Protein AF-A0A345ZSP2-F1 (afdb_monomer_lite)

Organism: NCBI:txid331696

Foldseek 3Di:
DDDDDDDPDPPPPPPPVPPPDDDPPPCPVQAALVNQLVVQLVVLVVDPDPVCSVVSNVVSVVQSVVCLVFQWGDPPPDIDHDHDND

Radius of gyration: 28.27 Å; chains: 1; bounding box: 27×84×54 Å

Sequence (86 aa):
MRMSGIRLTVLAAVTLLGALLGATTIHAAAMRCSGEEQTCIAVCNKVAIKANLSACITTCGQRSAVCKRTGCWDNGTQQYCGLQRN

Structure (mmCIF, N/C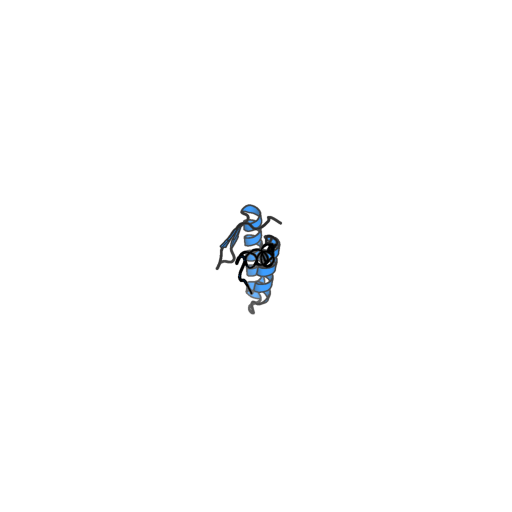A/C/O backbone):
data_AF-A0A345ZSP2-F1
#
_entry.id   AF-A0A345ZSP2-F1
#
loop_
_atom_site.group_PDB
_atom_site.id
_atom_site.type_symbol
_atom_site.label_atom_id
_atom_site.label_alt_id
_atom_site.label_comp_id
_atom_site.label_asym_id
_atom_site.label_entity_id
_atom_site.label_seq_id
_atom_site.pdbx_PDB_ins_code
_atom_site.Cartn_x
_atom_site.Cartn_y
_atom_site.Cartn_z
_atom_site.occupancy
_atom_site.B_iso_or_equiv
_atom_site.auth_seq_id
_atom_site.auth_comp_id
_atom_site.auth_asym_id
_atom_site.auth_atom_id
_atom_site.pdbx_PDB_model_num
ATOM 1 N N . MET A 1 1 ? 6.735 -72.494 -38.626 1.00 39.50 1 MET A N 1
ATOM 2 C CA . MET A 1 1 ? 8.054 -72.701 -37.981 1.00 39.50 1 MET A CA 1
ATOM 3 C C . MET A 1 1 ? 8.962 -71.520 -38.316 1.00 39.50 1 MET A C 1
ATOM 5 O O . MET A 1 1 ? 8.935 -71.101 -39.462 1.00 39.50 1 MET A O 1
ATOM 9 N N . ARG A 1 2 ? 9.752 -71.062 -37.324 1.00 42.03 2 ARG A N 1
ATOM 10 C CA . ARG A 1 2 ? 10.737 -69.945 -37.297 1.00 42.03 2 ARG A CA 1
ATOM 11 C C . ARG A 1 2 ? 10.134 -68.530 -37.227 1.00 42.03 2 ARG A C 1
ATOM 13 O O . ARG A 1 2 ? 9.586 -68.048 -38.201 1.00 42.03 2 ARG A O 1
ATOM 20 N N . MET A 1 3 ? 9.973 -67.946 -36.036 1.00 43.62 3 MET A N 1
ATOM 21 C CA . MET A 1 3 ? 10.955 -67.383 -35.074 1.00 43.62 3 MET A CA 1
ATOM 22 C C . MET A 1 3 ? 11.381 -65.940 -35.391 1.00 43.62 3 MET A C 1
ATOM 24 O O . MET A 1 3 ? 12.160 -65.699 -36.302 1.00 43.62 3 MET A O 1
ATOM 28 N N . SER A 1 4 ? 10.888 -65.037 -34.535 1.00 50.25 4 SER A N 1
ATOM 29 C CA . SER A 1 4 ? 11.584 -63.918 -33.888 1.00 50.25 4 SER A CA 1
ATOM 30 C C . SER A 1 4 ? 12.599 -63.117 -34.702 1.00 50.25 4 SER A C 1
ATOM 32 O O . SER A 1 4 ? 13.795 -63.391 -34.670 1.00 50.25 4 SER A O 1
ATOM 34 N N . GLY A 1 5 ? 12.116 -62.014 -35.272 1.00 45.25 5 GLY A N 1
ATOM 35 C CA . GLY A 1 5 ? 12.921 -60.864 -35.655 1.00 45.25 5 GLY A CA 1
ATOM 36 C C . GLY A 1 5 ? 12.512 -59.628 -34.851 1.00 45.25 5 GLY A C 1
ATOM 37 O O . GLY A 1 5 ? 11.586 -58.932 -35.235 1.00 45.25 5 GLY A O 1
ATOM 38 N N . ILE A 1 6 ? 13.244 -59.365 -33.761 1.00 47.12 6 ILE A N 1
ATOM 39 C CA . ILE A 1 6 ? 13.683 -58.009 -33.383 1.00 47.12 6 ILE A CA 1
ATOM 40 C C . ILE A 1 6 ? 12.539 -57.069 -32.912 1.00 47.12 6 ILE A C 1
ATOM 42 O O . ILE A 1 6 ? 12.002 -56.269 -33.662 1.00 47.12 6 ILE A O 1
ATOM 46 N N . ARG A 1 7 ? 12.054 -57.123 -31.663 1.00 51.03 7 ARG A N 1
ATOM 47 C CA . ARG A 1 7 ? 12.593 -56.362 -30.504 1.00 51.03 7 ARG A CA 1
ATOM 48 C C . ARG A 1 7 ? 13.054 -54.905 -30.778 1.00 51.03 7 ARG A C 1
ATOM 50 O O . ARG A 1 7 ? 13.893 -54.418 -30.036 1.00 51.03 7 ARG A O 1
ATOM 57 N N . LEU A 1 8 ? 12.527 -54.182 -31.772 1.00 50.75 8 LEU A N 1
ATOM 58 C CA . LEU A 1 8 ? 12.849 -52.753 -31.985 1.00 50.75 8 LEU A CA 1
ATOM 59 C C . LEU A 1 8 ? 11.684 -51.920 -32.547 1.00 50.75 8 LEU A C 1
ATOM 61 O O . LEU A 1 8 ? 11.841 -51.154 -33.484 1.00 50.75 8 LEU A O 1
ATOM 65 N N . THR A 1 9 ? 10.505 -51.997 -31.944 1.00 45.19 9 THR A N 1
ATOM 66 C CA . THR A 1 9 ? 9.453 -50.986 -32.191 1.00 45.19 9 THR A CA 1
ATOM 67 C C . THR A 1 9 ? 8.628 -50.697 -30.940 1.00 45.19 9 THR A C 1
ATOM 69 O O . THR A 1 9 ? 7.491 -50.260 -31.008 1.00 45.19 9 THR A O 1
ATOM 72 N N . VAL A 1 10 ? 9.219 -50.899 -29.759 1.00 49.50 10 VAL A N 1
ATOM 73 C CA . VAL A 1 10 ? 8.632 -50.483 -28.467 1.00 49.50 10 VAL A CA 1
ATOM 74 C C . VAL A 1 10 ? 9.211 -49.127 -28.005 1.00 49.50 10 VAL A C 1
ATOM 76 O O . VAL A 1 10 ? 8.900 -48.640 -26.929 1.00 49.50 10 VAL A O 1
ATOM 79 N N . LEU A 1 11 ? 10.032 -48.469 -28.834 1.00 50.31 11 LEU A N 1
ATOM 80 C CA . LEU A 1 11 ? 10.801 -47.263 -28.475 1.00 50.31 11 LEU A CA 1
ATOM 81 C C . LEU A 1 11 ? 10.437 -45.993 -29.266 1.00 50.31 11 LEU A C 1
ATOM 83 O O . LEU A 1 11 ? 11.148 -45.001 -29.165 1.00 50.31 11 LEU A O 1
ATOM 87 N N . ALA A 1 12 ? 9.342 -45.985 -30.032 1.00 50.03 12 ALA A N 1
ATOM 88 C CA . ALA A 1 12 ? 9.007 -44.855 -30.914 1.00 50.03 12 ALA A CA 1
ATOM 89 C C . ALA A 1 12 ? 7.589 -44.283 -30.730 1.00 50.03 12 ALA A C 1
ATOM 91 O O . ALA A 1 12 ? 7.074 -43.625 -31.626 1.00 50.03 12 ALA A O 1
ATOM 92 N N . ALA A 1 13 ? 6.948 -44.511 -29.581 1.00 46.62 13 ALA A N 1
ATOM 93 C CA . ALA A 1 13 ? 5.636 -43.919 -29.283 1.00 46.62 13 ALA A CA 1
ATOM 94 C C . ALA A 1 13 ? 5.540 -43.319 -27.867 1.00 46.62 13 ALA A C 1
ATOM 96 O O . ALA A 1 13 ? 4.448 -43.135 -27.342 1.00 46.62 13 ALA A O 1
ATOM 97 N N . VAL A 1 14 ? 6.680 -43.002 -27.240 1.00 50.66 14 VAL A N 1
ATOM 98 C CA . VAL A 1 14 ? 6.753 -42.345 -25.914 1.00 50.66 14 VAL A CA 1
ATOM 99 C C . VAL A 1 14 ? 7.050 -40.837 -26.039 1.00 50.66 14 VAL A C 1
ATOM 101 O O . VAL A 1 14 ? 7.326 -40.161 -25.058 1.00 50.66 14 VAL A O 1
ATOM 104 N N . THR A 1 15 ? 6.970 -40.248 -27.235 1.00 53.34 15 THR A N 1
ATOM 105 C CA . THR A 1 15 ? 7.320 -38.828 -27.461 1.00 53.34 15 THR A CA 1
ATOM 106 C C . THR A 1 15 ? 6.132 -37.863 -27.525 1.00 53.34 15 THR A C 1
ATOM 108 O O . THR A 1 15 ? 6.335 -36.681 -27.779 1.00 53.34 15 THR A O 1
ATOM 111 N N . LEU A 1 16 ? 4.900 -38.299 -27.236 1.00 51.09 16 LEU A N 1
ATOM 112 C CA . LEU A 1 16 ? 3.716 -37.415 -27.228 1.00 51.09 16 LEU A CA 1
ATOM 113 C C . LEU A 1 16 ? 3.230 -37.014 -25.820 1.00 51.09 16 LEU A C 1
ATOM 115 O O . LEU A 1 16 ? 2.134 -36.488 -25.672 1.00 51.09 16 LEU A O 1
ATOM 119 N N . LEU A 1 17 ? 4.058 -37.203 -24.787 1.00 54.00 17 LEU A N 1
ATOM 120 C CA . LEU A 1 17 ? 3.807 -36.745 -23.406 1.00 54.00 17 LEU A CA 1
ATOM 121 C C . LEU A 1 17 ? 4.625 -35.490 -23.026 1.00 54.00 17 LEU A C 1
ATOM 123 O O . LEU A 1 17 ? 4.778 -35.177 -21.850 1.00 54.00 17 LEU A O 1
ATOM 127 N N . GLY A 1 18 ? 5.170 -34.769 -24.013 1.00 50.75 18 GLY A N 1
ATOM 128 C CA . GLY A 1 18 ? 6.095 -33.645 -23.803 1.00 50.75 18 GLY A CA 1
ATOM 129 C C . GLY A 1 18 ? 5.498 -32.237 -23.893 1.00 50.75 18 GLY A C 1
ATOM 130 O O . GLY A 1 18 ? 6.244 -31.275 -23.771 1.00 50.75 18 GLY A O 1
ATOM 131 N N . ALA A 1 19 ? 4.189 -32.080 -24.107 1.00 53.06 19 ALA A N 1
ATOM 132 C CA . ALA A 1 19 ? 3.539 -30.761 -24.130 1.00 53.06 19 ALA A CA 1
ATOM 133 C C . ALA A 1 19 ? 2.822 -30.436 -22.806 1.00 53.06 19 ALA A C 1
ATOM 135 O O . ALA A 1 19 ? 1.867 -29.657 -22.778 1.00 53.06 19 ALA A O 1
ATOM 136 N N . LEU A 1 20 ? 3.265 -31.047 -21.699 1.00 51.88 20 LEU A N 1
ATOM 137 C CA . LEU A 1 20 ? 2.862 -30.607 -20.372 1.00 51.88 20 LEU A CA 1
ATOM 138 C C . LEU A 1 20 ? 3.434 -29.208 -20.108 1.00 51.88 20 LEU A C 1
ATOM 140 O O . LEU A 1 20 ? 4.644 -29.025 -20.044 1.00 51.88 20 LEU A O 1
ATOM 144 N N . LEU A 1 21 ? 2.517 -28.265 -19.896 1.00 57.03 21 LEU A N 1
ATOM 145 C CA . LEU A 1 21 ? 2.578 -27.266 -18.830 1.00 57.03 21 LEU A CA 1
ATOM 146 C C . LEU A 1 21 ? 3.928 -26.553 -18.647 1.00 57.03 21 LEU A C 1
ATOM 148 O O . LEU A 1 21 ? 4.767 -26.985 -17.863 1.00 57.03 21 LEU A O 1
ATOM 152 N N . GLY A 1 22 ? 4.097 -25.384 -19.262 1.00 51.53 22 GLY A N 1
ATOM 153 C CA . GLY A 1 22 ? 5.293 -24.587 -18.978 1.00 51.53 22 GLY A CA 1
ATOM 154 C C . GLY A 1 22 ? 5.211 -23.094 -19.237 1.00 51.53 22 GLY A C 1
ATOM 155 O O . GLY A 1 22 ? 6.245 -22.441 -19.218 1.00 51.53 22 GLY A O 1
ATOM 156 N N . ALA A 1 23 ? 4.033 -22.529 -19.492 1.00 54.31 23 ALA A N 1
ATOM 157 C CA . ALA A 1 23 ? 3.915 -21.083 -19.648 1.00 54.31 23 ALA A CA 1
ATOM 158 C C . ALA A 1 23 ? 2.532 -20.578 -19.236 1.00 54.31 23 ALA A C 1
ATOM 160 O O . ALA A 1 23 ? 1.890 -19.821 -19.959 1.00 54.31 23 ALA A O 1
ATOM 161 N N . THR A 1 24 ? 2.069 -20.923 -18.031 1.00 50.50 24 THR A N 1
ATOM 162 C CA . THR A 1 24 ? 1.262 -19.934 -17.312 1.00 50.50 24 THR A CA 1
ATOM 163 C C . THR A 1 24 ? 2.225 -18.816 -16.949 1.00 50.50 24 THR A C 1
ATOM 165 O O . THR A 1 24 ? 2.827 -18.815 -15.877 1.00 50.50 24 THR A O 1
ATOM 168 N N . THR A 1 25 ? 2.442 -17.887 -17.879 1.00 50.94 25 THR A N 1
ATOM 169 C CA . THR A 1 25 ? 2.938 -16.563 -17.533 1.00 50.94 25 THR A CA 1
ATOM 170 C C . THR A 1 25 ? 1.928 -16.017 -16.543 1.00 50.94 25 THR A C 1
ATOM 172 O O . THR A 1 25 ? 0.863 -15.533 -16.935 1.00 50.94 25 THR A O 1
ATOM 175 N N . ILE A 1 26 ? 2.225 -16.179 -15.255 1.00 49.97 26 ILE A N 1
ATOM 176 C CA . ILE A 1 26 ? 1.611 -15.408 -14.193 1.00 49.97 26 ILE A CA 1
ATOM 177 C C . ILE A 1 26 ? 2.039 -13.985 -14.529 1.00 49.97 26 ILE A C 1
ATOM 179 O O . ILE A 1 26 ? 3.084 -13.508 -14.098 1.00 49.97 26 ILE A O 1
ATOM 183 N N . HIS A 1 27 ? 1.261 -13.326 -15.386 1.00 45.56 27 HIS A N 1
ATOM 184 C CA . HIS A 1 27 ? 1.232 -11.884 -15.476 1.00 45.56 27 HIS A CA 1
ATOM 185 C C . HIS A 1 27 ? 0.652 -11.435 -14.139 1.00 45.56 27 HIS A C 1
ATOM 187 O O . HIS A 1 27 ? -0.512 -11.054 -14.039 1.00 45.56 27 HIS A O 1
ATOM 193 N N . ALA A 1 28 ? 1.455 -11.538 -13.079 1.00 48.06 28 ALA A N 1
ATOM 194 C CA . ALA A 1 28 ? 1.306 -10.676 -11.935 1.00 48.06 28 ALA A CA 1
ATOM 195 C C . ALA A 1 28 ? 1.507 -9.288 -12.532 1.00 48.06 28 ALA A C 1
ATOM 197 O O . ALA A 1 28 ? 2.638 -8.865 -12.771 1.00 48.06 28 ALA A O 1
ATOM 198 N N . 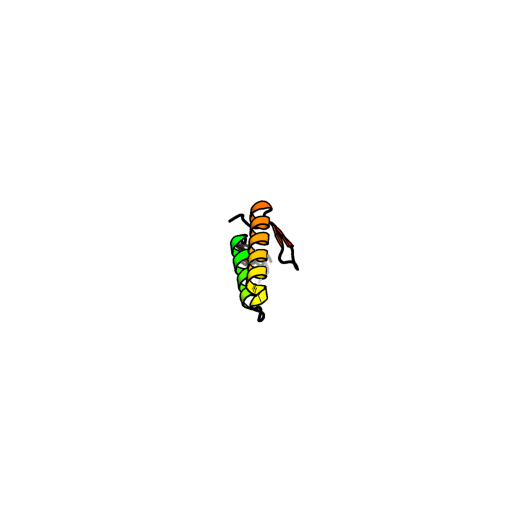ALA A 1 29 ? 0.403 -8.650 -12.929 1.00 55.62 29 ALA A N 1
ATOM 199 C CA . ALA A 1 29 ? 0.422 -7.266 -13.346 1.00 55.62 29 ALA A CA 1
ATOM 200 C C . ALA A 1 29 ? 1.200 -6.533 -12.257 1.00 55.62 29 ALA A C 1
ATOM 202 O O . ALA A 1 29 ? 0.832 -6.632 -11.085 1.00 55.62 29 ALA A O 1
ATOM 203 N N . ALA A 1 30 ? 2.331 -5.926 -12.623 1.00 58.00 30 ALA A N 1
ATOM 204 C CA . ALA A 1 30 ? 3.197 -5.280 -11.652 1.00 58.00 30 ALA A CA 1
ATOM 205 C C . ALA A 1 30 ? 2.332 -4.312 -10.840 1.00 58.00 30 ALA A C 1
ATOM 207 O O . ALA A 1 30 ? 1.772 -3.365 -11.403 1.00 58.00 30 ALA A O 1
ATOM 208 N N . MET A 1 31 ? 2.150 -4.602 -9.547 1.00 69.31 31 MET A N 1
ATOM 209 C CA . MET A 1 31 ? 1.302 -3.777 -8.699 1.00 69.31 31 MET A CA 1
ATOM 210 C C . MET A 1 31 ? 1.835 -2.345 -8.732 1.00 69.31 31 MET A C 1
ATOM 212 O O . MET A 1 31 ? 3.044 -2.094 -8.729 1.00 69.31 31 MET A O 1
ATOM 216 N N . ARG A 1 32 ? 0.913 -1.395 -8.853 1.00 88.75 32 ARG A N 1
ATOM 217 C CA . ARG A 1 32 ? 1.218 0.031 -8.947 1.00 88.75 32 ARG A CA 1
ATOM 218 C C . ARG A 1 32 ? 1.177 0.652 -7.565 1.00 88.75 32 ARG A C 1
ATOM 220 O O . ARG A 1 32 ? 0.321 0.287 -6.764 1.00 88.75 32 ARG A O 1
ATOM 227 N N . CYS A 1 33 ? 2.004 1.668 -7.326 1.00 90.88 33 CYS A N 1
ATOM 228 C CA . CYS A 1 33 ? 1.973 2.415 -6.062 1.00 90.88 33 CYS A CA 1
ATOM 229 C C . CYS A 1 33 ? 0.568 2.954 -5.719 1.00 90.88 33 CYS A C 1
ATOM 231 O O . CYS A 1 33 ? 0.183 2.985 -4.556 1.00 90.88 33 CYS A O 1
ATOM 233 N N . SER A 1 34 ? -0.231 3.328 -6.726 1.00 90.12 34 SER A N 1
ATOM 234 C CA . SER A 1 34 ? -1.623 3.755 -6.519 1.00 90.12 34 SER A CA 1
ATOM 235 C C . SER A 1 34 ? -2.579 2.630 -6.122 1.00 90.12 34 SER A C 1
ATOM 237 O O . SER A 1 34 ? -3.577 2.908 -5.468 1.00 90.12 34 SER A O 1
ATOM 239 N N . GLY A 1 35 ? -2.305 1.381 -6.509 1.00 92.00 35 GLY A N 1
ATOM 240 C CA . GLY A 1 35 ? -3.078 0.231 -6.031 1.00 92.00 35 GLY A CA 1
ATOM 241 C C . GLY A 1 35 ? -2.837 -0.003 -4.541 1.00 92.00 35 GLY A C 1
ATOM 242 O O . GLY A 1 35 ? -3.778 -0.188 -3.776 1.00 92.00 35 GLY A O 1
ATOM 243 N N . GLU A 1 36 ? -1.586 0.131 -4.108 1.00 92.62 36 GLU A N 1
ATOM 244 C CA . GLU A 1 36 ? -1.219 0.009 -2.697 1.00 92.62 36 GLU A CA 1
ATOM 245 C C . GLU A 1 36 ? -1.759 1.134 -1.817 1.00 92.62 36 GLU A C 1
ATOM 247 O O . GLU A 1 36 ? -2.207 0.889 -0.696 1.00 92.62 36 GLU A O 1
ATOM 252 N N . GLU A 1 37 ? -1.801 2.360 -2.338 1.00 93.19 37 GLU A N 1
ATOM 253 C CA . GLU A 1 37 ? -2.462 3.478 -1.666 1.00 93.19 37 GLU A CA 1
ATOM 254 C C . GLU A 1 37 ? -3.941 3.172 -1.387 1.00 93.19 37 GLU A C 1
ATOM 256 O O . GLU A 1 37 ? -4.409 3.365 -0.263 1.00 93.19 37 GLU A O 1
ATOM 261 N N . GLN A 1 38 ? -4.661 2.623 -2.371 1.00 92.62 38 GLN A N 1
ATOM 262 C CA . GLN A 1 38 ? -6.067 2.240 -2.215 1.00 92.62 38 GLN A CA 1
ATOM 263 C C . GLN A 1 38 ? -6.244 1.116 -1.193 1.00 92.62 38 GLN A C 1
ATOM 265 O O . GLN A 1 38 ? -7.117 1.210 -0.328 1.00 92.62 38 GLN A O 1
ATOM 270 N N . THR A 1 39 ? -5.394 0.086 -1.241 1.00 92.88 39 THR A N 1
ATOM 271 C CA . THR A 1 39 ? -5.392 -0.997 -0.246 1.00 92.88 39 THR A CA 1
ATOM 272 C C . THR A 1 39 ? -5.154 -0.447 1.162 1.00 92.88 39 THR A C 1
ATOM 274 O O . THR A 1 39 ? -5.872 -0.803 2.098 1.00 92.88 39 THR A O 1
ATOM 277 N N . CYS A 1 40 ? -4.205 0.476 1.317 1.00 92.44 40 CYS A N 1
ATOM 278 C CA . CYS A 1 40 ? -3.912 1.131 2.588 1.00 92.44 40 CYS A CA 1
ATOM 279 C C . CYS A 1 40 ? -5.119 1.931 3.112 1.00 92.44 40 CYS A C 1
ATOM 281 O O . CYS A 1 40 ? -5.529 1.754 4.261 1.00 92.44 40 CYS A O 1
ATOM 283 N N . ILE A 1 41 ? -5.761 2.735 2.259 1.00 93.06 41 ILE A N 1
ATOM 284 C CA . ILE A 1 41 ? -6.968 3.496 2.621 1.00 93.06 41 ILE A CA 1
ATOM 285 C C . ILE A 1 41 ? -8.125 2.554 2.990 1.00 93.06 41 ILE A C 1
ATOM 287 O O . ILE A 1 41 ? -8.852 2.807 3.953 1.00 93.06 41 ILE A O 1
ATOM 291 N N . ALA A 1 42 ? -8.290 1.436 2.279 1.00 93.44 42 ALA A N 1
ATOM 292 C CA . ALA A 1 42 ? -9.302 0.433 2.602 1.00 93.44 42 ALA A CA 1
ATOM 293 C C . ALA A 1 42 ? -9.086 -0.184 3.995 1.00 93.44 42 ALA A C 1
ATOM 295 O O . ALA A 1 42 ? -10.060 -0.474 4.688 1.00 93.44 42 ALA A O 1
ATOM 296 N N . VAL A 1 43 ? -7.833 -0.344 4.436 1.00 91.12 43 VAL A N 1
ATOM 297 C CA . VAL A 1 43 ? -7.511 -0.753 5.813 1.00 91.12 43 VAL A CA 1
ATOM 298 C C . VAL A 1 43 ? -7.853 0.357 6.807 1.00 91.12 43 VAL A C 1
ATOM 300 O O . VAL A 1 43 ? -8.482 0.067 7.824 1.00 91.12 43 VAL A O 1
ATOM 303 N N . CYS A 1 44 ? -7.539 1.620 6.503 1.00 90.56 44 CYS A N 1
ATOM 304 C CA . CYS A 1 44 ? -7.909 2.756 7.354 1.00 90.56 44 CYS A CA 1
ATOM 305 C C . CYS A 1 44 ? -9.422 2.831 7.607 1.00 90.56 44 CYS A C 1
ATOM 307 O O . CYS A 1 44 ? -9.852 3.074 8.732 1.00 90.56 44 CYS A O 1
ATOM 309 N N . ASN A 1 45 ? -10.237 2.548 6.588 1.00 87.94 45 ASN A N 1
ATOM 310 C CA . ASN A 1 45 ? -11.697 2.536 6.708 1.00 87.94 45 ASN A CA 1
ATOM 311 C C . ASN A 1 45 ? -12.242 1.412 7.607 1.00 87.94 45 ASN A C 1
ATOM 313 O O . ASN A 1 45 ? -13.387 1.489 8.048 1.00 87.94 45 ASN A O 1
ATOM 317 N N . LYS A 1 46 ? -11.441 0.379 7.902 1.00 87.06 46 LYS A N 1
ATOM 318 C CA . LYS A 1 46 ? -11.804 -0.693 8.844 1.00 87.06 46 LYS A CA 1
ATOM 319 C C . LYS A 1 46 ? -11.492 -0.331 10.300 1.00 87.06 46 LYS A C 1
ATOM 321 O O . LYS A 1 46 ? -11.890 -1.065 11.202 1.00 87.06 46 LYS A O 1
ATOM 326 N N . VAL A 1 47 ? -10.781 0.771 10.554 1.00 78.25 47 VAL A N 1
ATOM 327 C CA . VAL A 1 47 ? -10.419 1.203 11.909 1.00 78.25 47 VAL A CA 1
ATOM 328 C C . VAL A 1 47 ? -11.655 1.782 12.605 1.00 78.25 47 VAL A C 1
ATOM 330 O O . VAL A 1 47 ? -12.242 2.757 12.145 1.00 78.25 47 VAL A O 1
ATOM 333 N N . ALA A 1 48 ? -12.042 1.204 13.747 1.00 66.94 48 ALA A N 1
ATOM 334 C CA . ALA A 1 48 ? -13.232 1.618 14.503 1.00 66.94 48 ALA A CA 1
ATOM 335 C C . ALA A 1 48 ? -13.136 3.054 15.063 1.00 66.94 48 ALA A C 1
ATOM 337 O O . ALA A 1 48 ? -14.147 3.719 15.292 1.00 66.94 48 ALA A O 1
ATOM 338 N N . ILE A 1 49 ? -11.913 3.549 15.271 1.00 79.56 49 ILE A N 1
ATOM 339 C CA . ILE A 1 49 ? -11.641 4.867 15.847 1.00 79.56 49 ILE A CA 1
ATOM 340 C C . ILE A 1 49 ? -11.542 5.901 14.722 1.00 79.56 49 ILE A C 1
ATOM 342 O O . ILE A 1 49 ? -10.474 6.130 14.150 1.00 79.56 49 ILE A O 1
ATOM 346 N N . LYS A 1 50 ? -12.660 6.577 14.440 1.00 77.38 50 LYS A N 1
ATOM 347 C CA . LYS A 1 50 ? -12.739 7.606 13.387 1.00 77.38 50 LYS A CA 1
ATOM 348 C C . LYS A 1 50 ? -11.771 8.776 13.580 1.00 77.38 50 LYS A C 1
ATOM 350 O O . LYS A 1 50 ? -11.337 9.356 12.591 1.00 77.38 50 LYS A O 1
ATOM 355 N N . ALA A 1 51 ? -11.387 9.087 14.821 1.00 78.81 51 ALA A N 1
ATOM 356 C CA . ALA A 1 51 ? -10.404 10.135 15.114 1.00 78.81 51 ALA A CA 1
ATOM 357 C C . ALA A 1 51 ? -9.044 9.891 14.430 1.00 78.81 51 ALA A C 1
ATOM 359 O O . ALA A 1 51 ? -8.370 10.841 14.044 1.00 78.81 51 ALA A O 1
ATOM 360 N N . ASN A 1 52 ? -8.678 8.626 14.195 1.00 85.75 52 ASN A N 1
ATOM 361 C CA . ASN A 1 52 ? -7.406 8.259 13.570 1.00 85.75 52 ASN A CA 1
ATOM 362 C C . ASN A 1 52 ? -7.513 8.063 12.051 1.00 85.75 52 ASN A C 1
ATOM 364 O O . ASN A 1 52 ? -6.499 7.827 11.396 1.00 85.75 52 ASN A O 1
ATOM 368 N N . LEU A 1 53 ? -8.715 8.174 11.473 1.00 90.19 53 LEU A N 1
ATOM 369 C CA . LEU A 1 53 ? -8.941 7.933 10.048 1.00 90.19 53 LEU A CA 1
ATOM 370 C C . LEU A 1 53 ? -8.152 8.921 9.180 1.00 90.19 53 LEU A C 1
ATOM 372 O O . LEU A 1 53 ? -7.464 8.509 8.250 1.00 90.19 53 LEU A O 1
ATOM 376 N N . SER A 1 54 ? -8.203 10.213 9.522 1.00 90.31 54 SER A N 1
ATOM 377 C CA . SER A 1 54 ? -7.487 11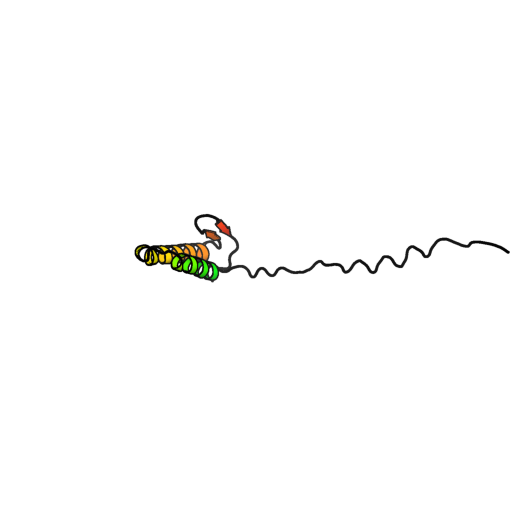.267 8.788 1.00 90.31 54 SER A CA 1
ATOM 378 C C . SER A 1 54 ? -5.968 11.059 8.820 1.00 90.31 54 SER A C 1
ATOM 380 O O . SER A 1 54 ? -5.303 11.100 7.782 1.00 90.31 54 SER A O 1
ATOM 382 N N . ALA A 1 55 ? -5.423 10.749 10.000 1.00 92.19 55 ALA A N 1
ATOM 383 C CA . ALA A 1 55 ? -4.004 10.446 10.159 1.00 92.19 55 ALA A CA 1
ATOM 384 C C . ALA A 1 55 ? -3.604 9.204 9.345 1.00 92.19 55 ALA A C 1
ATOM 386 O O . ALA A 1 55 ? -2.616 9.240 8.617 1.00 92.19 55 ALA A O 1
ATOM 387 N N . CYS A 1 56 ? -4.416 8.144 9.391 1.00 92.31 56 CYS A N 1
ATOM 388 C CA . CYS A 1 56 ? -4.174 6.911 8.645 1.00 92.31 56 CYS A CA 1
ATOM 389 C C . CYS A 1 56 ? -4.143 7.147 7.125 1.00 92.31 56 CYS A C 1
ATOM 391 O O . CYS A 1 56 ? -3.190 6.746 6.457 1.00 92.31 56 CYS A O 1
ATOM 393 N N . ILE A 1 57 ? -5.132 7.867 6.581 1.00 93.75 57 ILE A N 1
ATOM 394 C CA . ILE A 1 57 ? -5.182 8.209 5.150 1.00 93.75 57 ILE A CA 1
ATOM 395 C C . ILE A 1 57 ? -3.968 9.065 4.758 1.00 93.75 57 ILE A C 1
ATOM 397 O O . ILE A 1 57 ? -3.346 8.817 3.724 1.00 93.75 57 ILE A O 1
ATOM 401 N N . THR A 1 58 ? -3.579 10.021 5.607 1.00 94.50 58 THR A N 1
ATOM 402 C CA . THR A 1 58 ? -2.385 10.852 5.384 1.00 94.50 58 THR A CA 1
ATOM 403 C C . THR A 1 58 ? -1.120 9.995 5.296 1.00 94.50 58 THR A C 1
ATOM 405 O O . THR A 1 58 ? -0.311 10.176 4.384 1.00 94.50 58 THR A O 1
ATOM 408 N N . THR A 1 59 ? -0.961 9.012 6.186 1.00 94.75 59 THR A N 1
ATOM 409 C CA . THR A 1 59 ? 0.160 8.063 6.143 1.00 94.75 59 THR A CA 1
ATOM 410 C C . THR A 1 59 ? 0.156 7.226 4.861 1.00 94.75 59 THR A C 1
ATOM 412 O O . THR A 1 59 ? 1.217 7.028 4.266 1.00 94.75 59 THR A O 1
ATOM 415 N N . CYS A 1 60 ? -1.009 6.778 4.381 1.00 94.12 60 CYS A N 1
ATOM 416 C CA . CYS A 1 60 ? -1.113 6.068 3.102 1.00 94.12 60 CYS A CA 1
ATOM 417 C C . CYS A 1 60 ? -0.638 6.929 1.921 1.00 94.12 60 CYS A C 1
ATOM 419 O O . CYS A 1 60 ? 0.138 6.455 1.088 1.00 94.12 60 CYS A O 1
ATOM 421 N N . GLY A 1 61 ? -1.031 8.206 1.882 1.00 94.06 61 GLY A N 1
ATOM 422 C CA . GLY A 1 61 ? -0.576 9.147 0.855 1.00 94.06 61 GLY A CA 1
ATOM 423 C C . GLY A 1 61 ? 0.937 9.390 0.899 1.00 94.06 61 GLY A C 1
ATOM 424 O O . GLY A 1 61 ? 1.598 9.405 -0.140 1.00 94.06 61 GLY A O 1
ATOM 425 N N . GLN A 1 62 ? 1.524 9.501 2.095 1.00 95.38 62 GLN A N 1
ATOM 426 C CA . GLN A 1 62 ? 2.979 9.627 2.247 1.00 95.38 62 GLN A CA 1
ATOM 427 C C . GLN A 1 62 ? 3.721 8.386 1.736 1.00 95.38 62 GLN A C 1
ATOM 429 O O . GLN A 1 62 ? 4.694 8.516 0.989 1.00 95.38 62 GLN A O 1
ATOM 434 N N . ARG A 1 63 ? 3.241 7.186 2.081 1.00 94.38 63 ARG A N 1
ATOM 435 C CA . ARG A 1 63 ? 3.799 5.914 1.591 1.00 94.38 63 ARG A CA 1
ATOM 436 C C . ARG A 1 63 ? 3.727 5.816 0.071 1.00 94.38 63 ARG A C 1
ATOM 438 O O . ARG A 1 63 ? 4.710 5.449 -0.566 1.00 94.38 63 ARG A O 1
ATOM 445 N N . SER A 1 64 ? 2.620 6.254 -0.520 1.00 94.00 64 SER A N 1
ATOM 446 C CA . SER A 1 64 ? 2.463 6.347 -1.972 1.00 94.00 64 SER A CA 1
ATOM 447 C C . SER A 1 64 ? 3.436 7.325 -2.613 1.00 94.00 64 SER A C 1
ATOM 449 O O . SER A 1 64 ? 4.109 6.969 -3.579 1.00 94.00 64 SER A O 1
ATOM 451 N N . ALA A 1 65 ? 3.613 8.519 -2.047 1.00 93.88 65 ALA A N 1
ATOM 452 C CA . ALA A 1 65 ? 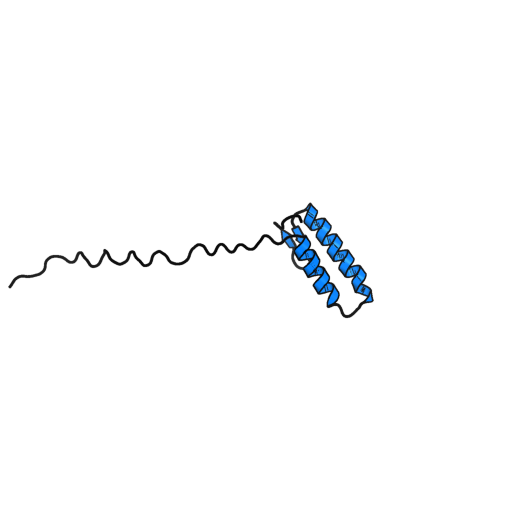4.589 9.485 -2.546 1.00 93.88 65 ALA A CA 1
ATOM 453 C C . ALA A 1 65 ? 6.035 8.960 -2.463 1.00 93.88 65 ALA A C 1
ATOM 455 O O . ALA A 1 65 ? 6.861 9.255 -3.331 1.00 93.88 65 ALA A O 1
ATOM 456 N N . VAL A 1 66 ? 6.361 8.172 -1.434 1.00 94.25 66 VAL A N 1
ATOM 457 C CA . VAL A 1 66 ? 7.646 7.466 -1.345 1.00 94.25 66 VAL A CA 1
ATOM 458 C C . VAL A 1 66 ? 7.732 6.393 -2.426 1.00 94.25 66 VAL A C 1
ATOM 460 O O . VAL A 1 66 ? 8.680 6.422 -3.206 1.00 94.25 66 VAL A O 1
ATOM 463 N N . CYS A 1 67 ? 6.722 5.534 -2.561 1.00 94.12 67 CYS A N 1
ATOM 464 C CA . CYS A 1 67 ? 6.688 4.482 -3.574 1.00 94.12 67 CYS A CA 1
ATOM 465 C C . CYS A 1 67 ? 6.814 5.031 -4.996 1.00 94.12 67 CYS A C 1
ATOM 467 O O . CYS A 1 67 ? 7.600 4.522 -5.789 1.00 94.12 67 CYS A O 1
ATOM 469 N N . LYS A 1 68 ? 6.128 6.126 -5.330 1.00 93.12 68 LYS A N 1
ATOM 470 C CA . LYS A 1 68 ? 6.245 6.763 -6.650 1.00 93.12 68 LYS A CA 1
ATOM 471 C C . LYS A 1 68 ? 7.652 7.302 -6.919 1.00 93.12 68 LYS A C 1
ATOM 473 O O . LYS A 1 68 ? 8.051 7.395 -8.075 1.00 93.12 68 LYS A O 1
ATOM 478 N N . ARG A 1 69 ? 8.433 7.618 -5.880 1.00 91.56 69 ARG A N 1
ATOM 479 C CA . ARG A 1 69 ? 9.843 8.017 -6.018 1.00 91.56 69 ARG A CA 1
ATOM 480 C C . ARG A 1 69 ? 10.781 6.814 -6.075 1.00 91.56 69 ARG A C 1
ATOM 482 O O . ARG A 1 69 ? 11.650 6.774 -6.941 1.00 91.56 69 ARG A O 1
ATOM 489 N N . THR A 1 70 ? 10.609 5.825 -5.207 1.00 92.88 70 THR A N 1
ATOM 490 C CA . THR A 1 70 ? 11.571 4.721 -5.027 1.00 92.88 70 THR A CA 1
ATOM 491 C C . THR A 1 70 ? 11.237 3.465 -5.830 1.00 92.88 70 THR A C 1
ATOM 493 O O . THR A 1 70 ? 12.124 2.665 -6.095 1.00 92.88 70 THR A O 1
ATOM 496 N N . GLY A 1 71 ? 9.981 3.285 -6.237 1.00 91.81 71 GLY A N 1
ATOM 497 C CA . GLY A 1 71 ? 9.462 2.022 -6.771 1.00 91.81 71 GLY A CA 1
ATOM 498 C C . GLY A 1 71 ? 9.261 0.942 -5.700 1.00 91.81 71 GLY A C 1
ATOM 499 O O . GLY A 1 71 ? 9.098 -0.230 -6.043 1.00 91.81 71 GLY A O 1
ATOM 500 N N . CYS A 1 72 ? 9.301 1.315 -4.416 1.00 91.50 72 CYS A N 1
ATOM 501 C CA . CYS A 1 72 ? 9.142 0.407 -3.285 1.00 91.50 72 CYS A CA 1
ATOM 502 C C . CYS A 1 72 ? 8.013 0.863 -2.370 1.00 91.50 72 CYS A C 1
ATOM 504 O O . CYS A 1 72 ? 7.949 2.032 -1.987 1.00 91.50 72 CYS A O 1
ATOM 506 N N . TRP A 1 73 ? 7.157 -0.073 -1.984 1.00 93.62 73 TRP A N 1
ATOM 507 C CA . TRP A 1 73 ? 6.108 0.154 -1.006 1.00 93.62 73 TRP A CA 1
ATOM 508 C C . TRP A 1 73 ? 6.506 -0.433 0.348 1.00 93.62 73 TRP A C 1
ATOM 510 O O . TRP A 1 73 ? 7.032 -1.543 0.421 1.00 93.62 73 TRP A O 1
ATOM 520 N N . ASP A 1 74 ? 6.225 0.314 1.413 1.00 91.94 74 ASP A N 1
ATOM 521 C CA . ASP A 1 74 ? 6.384 -0.117 2.800 1.00 91.94 74 ASP A CA 1
ATOM 522 C C . ASP A 1 74 ? 5.054 0.088 3.533 1.00 91.94 74 ASP A C 1
ATOM 524 O O . ASP A 1 74 ? 4.526 1.205 3.597 1.00 91.94 74 ASP A O 1
ATOM 528 N N . ASN A 1 75 ? 4.490 -0.997 4.068 1.00 85.75 75 ASN A N 1
ATOM 529 C CA . ASN A 1 75 ? 3.240 -0.948 4.827 1.00 85.75 75 ASN A CA 1
ATOM 530 C C . ASN A 1 75 ? 3.443 -0.942 6.360 1.00 85.75 75 ASN A C 1
ATOM 532 O O . ASN A 1 75 ? 2.460 -0.954 7.105 1.00 85.75 75 ASN A O 1
ATOM 536 N N . GLY A 1 76 ? 4.683 -0.857 6.843 1.00 84.12 76 GLY A N 1
ATOM 537 C CA . GLY A 1 76 ? 5.082 -0.942 8.251 1.00 84.12 76 GLY A CA 1
ATOM 538 C C . GLY A 1 76 ? 5.269 -2.370 8.771 1.00 84.12 76 GLY A C 1
ATOM 539 O O . GLY A 1 76 ? 5.714 -2.556 9.898 1.00 84.12 76 GLY A O 1
ATOM 540 N N . THR A 1 77 ? 4.928 -3.382 7.975 1.00 86.69 77 THR A N 1
ATOM 541 C CA . THR A 1 77 ? 5.111 -4.807 8.300 1.00 86.69 77 THR A CA 1
ATOM 542 C C . THR A 1 77 ? 5.987 -5.501 7.263 1.00 86.69 77 THR A C 1
ATOM 544 O O . THR A 1 77 ? 6.760 -6.396 7.589 1.00 86.69 77 THR A O 1
ATOM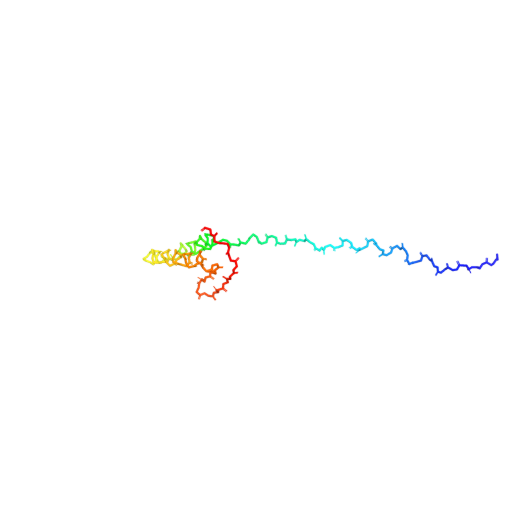 547 N N . GLN A 1 78 ? 5.862 -5.095 6.004 1.00 86.81 78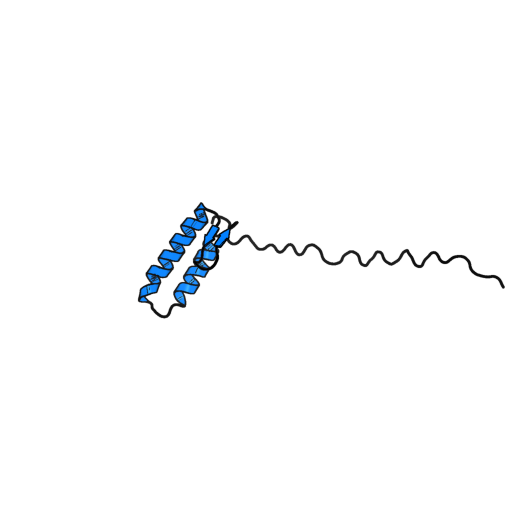 GLN A N 1
ATOM 548 C CA . GLN A 1 78 ? 6.559 -5.645 4.859 1.00 86.81 78 GLN A CA 1
ATOM 549 C C . GLN A 1 78 ? 6.951 -4.504 3.924 1.00 86.81 78 GLN A C 1
ATOM 551 O O . GLN A 1 78 ? 6.158 -3.596 3.653 1.00 86.81 78 GLN A O 1
ATOM 556 N N . GLN A 1 79 ? 8.170 -4.606 3.408 1.00 92.38 79 GLN A N 1
ATOM 557 C CA . GLN A 1 79 ? 8.681 -3.754 2.350 1.00 92.38 79 GLN A CA 1
ATOM 558 C C . GLN A 1 79 ? 8.906 -4.609 1.110 1.00 92.38 79 GLN A C 1
ATOM 560 O O . GLN A 1 79 ? 9.519 -5.675 1.185 1.00 92.38 79 GLN A O 1
ATOM 565 N N . TYR A 1 80 ? 8.440 -4.134 -0.037 1.00 90.50 80 TYR A N 1
ATOM 566 C CA . TYR A 1 80 ? 8.691 -4.794 -1.309 1.00 90.50 80 TYR A CA 1
ATOM 567 C C . TYR A 1 80 ? 8.829 -3.770 -2.434 1.00 90.50 80 TYR A C 1
ATOM 569 O O . TYR A 1 80 ? 8.311 -2.655 -2.378 1.00 90.50 80 TYR A O 1
ATOM 577 N N . CYS A 1 81 ? 9.609 -4.149 -3.440 1.00 90.75 81 CYS A N 1
ATOM 578 C CA . CYS A 1 81 ? 10.103 -3.267 -4.489 1.00 90.75 81 CYS A CA 1
ATOM 579 C C . CYS A 1 81 ? 9.765 -3.807 -5.877 1.00 90.75 81 CYS A C 1
ATOM 581 O O . CYS A 1 81 ? 9.371 -4.961 -6.030 1.00 90.75 81 CYS A O 1
ATOM 583 N N . GLY A 1 82 ? 9.951 -2.964 -6.892 1.00 88.81 82 GLY A N 1
ATOM 584 C CA . GLY A 1 82 ? 9.618 -3.292 -8.279 1.00 88.81 82 GLY A CA 1
ATOM 585 C C . GLY A 1 82 ? 8.191 -2.899 -8.660 1.00 88.81 82 GLY A C 1
ATOM 586 O O . GLY A 1 82 ? 7.681 -3.365 -9.678 1.00 88.81 82 GLY A O 1
ATOM 587 N N . LEU A 1 83 ? 7.547 -2.038 -7.864 1.00 89.06 83 LEU A N 1
ATOM 588 C CA . LEU A 1 83 ? 6.245 -1.491 -8.214 1.00 89.06 83 LEU A CA 1
ATOM 589 C C . LEU A 1 83 ? 6.388 -0.456 -9.325 1.00 89.06 83 LEU A C 1
ATOM 591 O O . LEU A 1 83 ? 7.319 0.354 -9.354 1.00 89.06 83 LEU A O 1
ATOM 595 N N . GLN A 1 84 ? 5.403 -0.437 -10.216 1.00 83.69 84 GLN A N 1
ATOM 596 C CA . GLN A 1 84 ? 5.300 0.613 -11.215 1.00 83.69 84 GLN A CA 1
ATOM 597 C C . GLN A 1 84 ? 4.903 1.938 -10.550 1.00 83.69 84 GLN A C 1
ATOM 599 O O . GLN A 1 84 ? 3.928 2.014 -9.790 1.00 83.69 84 GLN A O 1
ATOM 604 N N . ARG A 1 85 ? 5.648 2.999 -10.881 1.00 74.81 85 ARG A N 1
ATOM 605 C CA . ARG A 1 85 ? 5.275 4.384 -10.571 1.00 74.81 85 ARG A CA 1
ATOM 606 C C . ARG A 1 85 ? 3.974 4.691 -11.331 1.00 74.81 85 ARG A C 1
ATOM 608 O O . ARG A 1 85 ? 3.932 4.477 -12.540 1.00 74.81 85 ARG A O 1
ATOM 615 N N . ASN A 1 86 ? 2.920 5.121 -10.634 1.00 63.84 86 ASN A N 1
ATOM 616 C CA . ASN A 1 86 ? 1.621 5.480 -11.228 1.00 63.84 86 ASN A CA 1
ATOM 617 C C . ASN A 1 86 ? 1.255 6.923 -10.918 1.00 63.84 86 ASN A C 1
ATOM 619 O O . ASN A 1 86 ? 1.402 7.324 -9.738 1.00 63.84 86 ASN A O 1
#

pLDDT: mean 75.21, std 19.53, range [39.5, 95.38]

Secondary structure (DSSP, 8-state):
--------SSSSS--SS--------------BHHHHHHHHHHHHTT-S-GGGHHHHHHHHHHHHHHHHHHSEEE-SS-EEE-PBP-